Protein AF-A0A370UDR3-F1 (afdb_monomer)

Nearest PDB structures (foldseek):
  1ttz-assembly1_A  TM=8.432E-01  e=4.116E-06  Xanthomonas campestris
  8pr6-assembly1_A  TM=7.204E-01  e=7.686E-03  Corynebacterium glutamicum
  4i8b-assembly1_B  TM=6.558E-01  e=7.182E-03  Schistosoma japonicum
  2k8s-assembly1_A  TM=6.131E-01  e=1.522E-01  Nitrosomonas europaea
  2k8s-assembly1_B  TM=6.810E-01  e=3.436E-01  Nitrosomonas europaea

Mean predicted aligned error: 12.06 Å

Sequence (103 aa):
MPELLLFGTLGCHLCDEAETLLKQWFGNELTLKSIDIADSEDLVEKYGLRIPVISDGVNEQDWPFDKERCAGLLVKGNIDLSSWQDGKSSTTARRVLCISTKK

pLDDT: mean 76.85, std 17.05, range [41.5, 92.56]

Solvent-accessible surface area (backbone atoms only — not comparable to full-atom values): 6668 Å² total; per-residue (Å²): 120,51,60,39,37,36,40,31,51,90,91,42,70,65,39,55,51,52,50,50,52,50,44,73,75,37,52,90,67,41,44,80,42,81,40,60,29,84,85,36,70,72,44,34,74,72,35,64,91,48,58,38,30,40,29,59,88,85,54,76,48,56,65,85,77,49,73,69,65,54,49,57,52,60,55,61,77,75,55,72,98,70,87,85,89,84,84,90,77,87,82,84,87,79,83,78,84,81,81,83,82,84,131

Foldseek 3Di:
DQEKEWEAAPPDPVSVVVVVVCCVLDVPPYHYHYDHQVVDPVSCVVCVVFPGWMDSPPDIDGPPDDSVNVVVRVVVVDDDPDDDDDDDDDDDDDDPDPPPDDD

Radius of gyration: 20.94 Å; Cα contacts (8 Å, |Δi|>4): 107; chains: 1; bounding box: 36×75×21 Å

Organism: NCBI:txid2213058

Structure (mmCIF, N/CA/C/O backbone):
data_AF-A0A370UDR3-F1
#
_entry.id   AF-A0A370UDR3-F1
#
loop_
_atom_site.group_PDB
_atom_site.id
_atom_site.type_symbol
_atom_site.label_atom_id
_atom_site.label_alt_id
_atom_site.label_comp_id
_atom_site.label_asym_id
_atom_site.label_entity_id
_atom_site.label_seq_id
_atom_site.pdbx_PDB_ins_code
_atom_site.Cartn_x
_atom_site.Cartn_y
_atom_site.Cartn_z
_atom_site.occupancy
_atom_site.B_iso_or_equiv
_atom_site.auth_seq_id
_atom_site.auth_comp_id
_atom_site.auth_asym_id
_atom_site.auth_atom_id
_atom_site.pdbx_PDB_model_num
ATOM 1 N N . MET A 1 1 ? 13.003 -2.400 8.203 1.00 64.88 1 MET A N 1
ATOM 2 C CA . MET A 1 1 ? 12.449 -2.483 6.837 1.00 64.88 1 MET A CA 1
ATOM 3 C C . MET A 1 1 ? 11.171 -1.667 6.860 1.00 64.88 1 MET A C 1
ATOM 5 O O . MET A 1 1 ? 10.403 -1.899 7.788 1.00 64.88 1 MET A O 1
ATOM 9 N N . PRO A 1 2 ? 10.993 -0.674 5.977 1.00 81.44 2 PRO A N 1
ATOM 10 C CA . PRO A 1 2 ? 9.760 0.110 5.920 1.00 81.44 2 PRO A CA 1
ATOM 11 C C . PRO A 1 2 ? 8.565 -0.796 5.589 1.00 81.44 2 PRO A C 1
ATOM 13 O O . PRO A 1 2 ? 8.703 -1.754 4.823 1.00 81.44 2 PRO A O 1
ATOM 16 N N . GLU A 1 3 ? 7.416 -0.511 6.197 1.00 86.38 3 GLU A N 1
ATOM 17 C CA . GLU A 1 3 ? 6.177 -1.271 6.017 1.00 86.38 3 GLU A CA 1
ATOM 18 C C . GLU A 1 3 ? 5.205 -0.469 5.155 1.00 86.38 3 GLU A C 1
ATOM 20 O O . GLU A 1 3 ? 4.825 0.641 5.513 1.00 86.38 3 GLU A O 1
ATOM 25 N N . LEU A 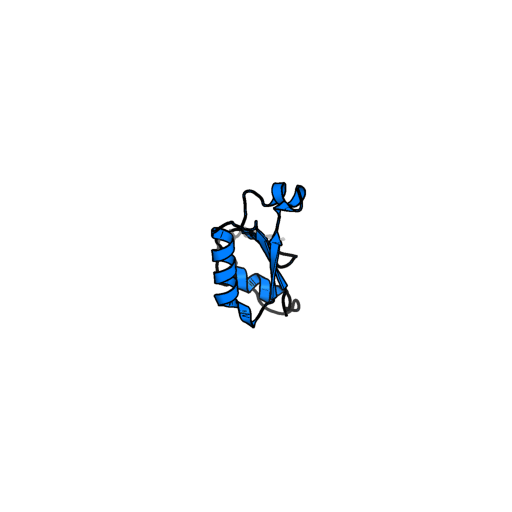1 4 ? 4.772 -1.047 4.034 1.00 89.44 4 LEU A N 1
ATOM 26 C CA . LEU A 1 4 ? 3.804 -0.427 3.137 1.00 89.44 4 LEU A CA 1
ATOM 27 C C . LEU A 1 4 ? 2.493 -1.213 3.170 1.00 89.44 4 LEU A C 1
ATOM 29 O O . LEU A 1 4 ? 2.466 -2.413 2.898 1.00 89.44 4 LEU A O 1
ATOM 33 N N . LEU A 1 5 ? 1.400 -0.530 3.490 1.00 91.50 5 LEU A N 1
ATOM 34 C CA . LEU A 1 5 ? 0.051 -1.083 3.529 1.00 91.50 5 LEU A CA 1
ATOM 35 C C . LEU A 1 5 ? -0.625 -0.884 2.170 1.00 91.50 5 LEU A C 1
ATOM 37 O O . LEU A 1 5 ? -0.663 0.235 1.668 1.00 91.50 5 LEU A O 1
ATOM 41 N N . LEU A 1 6 ? -1.188 -1.944 1.595 1.00 92.00 6 LEU A N 1
ATOM 42 C CA . LEU A 1 6 ? -2.026 -1.894 0.396 1.00 92.00 6 LEU A CA 1
ATOM 43 C C . LEU A 1 6 ? -3.471 -2.189 0.799 1.00 92.00 6 LEU A C 1
ATOM 45 O O . LEU A 1 6 ? -3.804 -3.327 1.118 1.00 92.00 6 LEU A O 1
ATOM 49 N N . PHE A 1 7 ? -4.322 -1.170 0.791 1.00 92.31 7 PHE A N 1
ATOM 50 C CA . PHE A 1 7 ? -5.755 -1.295 1.024 1.00 92.31 7 PHE A CA 1
ATOM 51 C C . PHE A 1 7 ? -6.458 -1.692 -0.270 1.00 92.31 7 PHE A C 1
ATOM 53 O O . PHE A 1 7 ? -6.396 -0.985 -1.282 1.00 92.31 7 PHE A O 1
ATOM 60 N N . GLY A 1 8 ? -7.147 -2.821 -0.218 1.00 91.12 8 GLY A N 1
ATOM 61 C CA . GLY A 1 8 ? -7.868 -3.383 -1.347 1.00 91.12 8 GLY A CA 1
ATOM 62 C C . GLY A 1 8 ? -8.916 -4.379 -0.884 1.00 91.12 8 GLY A C 1
ATOM 63 O O . GLY A 1 8 ? -9.153 -4.538 0.310 1.00 91.12 8 GLY A O 1
ATOM 64 N N . THR A 1 9 ? -9.536 -5.054 -1.841 1.00 88.62 9 THR A N 1
ATOM 65 C CA . THR A 1 9 ? -10.385 -6.218 -1.578 1.00 88.62 9 THR A CA 1
ATOM 66 C C . THR A 1 9 ? -9.805 -7.425 -2.298 1.00 88.62 9 THR A C 1
ATOM 68 O O . THR A 1 9 ? -9.373 -7.308 -3.452 1.00 88.62 9 THR A O 1
ATOM 71 N N . LEU A 1 10 ? -9.833 -8.591 -1.658 1.00 79.25 10 LEU A N 1
ATOM 72 C CA . LEU A 1 10 ? -9.462 -9.849 -2.304 1.00 79.25 10 LEU A CA 1
ATOM 73 C C . LEU A 1 10 ? -10.319 -10.086 -3.560 1.00 79.25 10 LEU A C 1
ATOM 75 O O . LEU A 1 10 ? -11.541 -9.944 -3.538 1.00 79.25 10 LEU A O 1
ATOM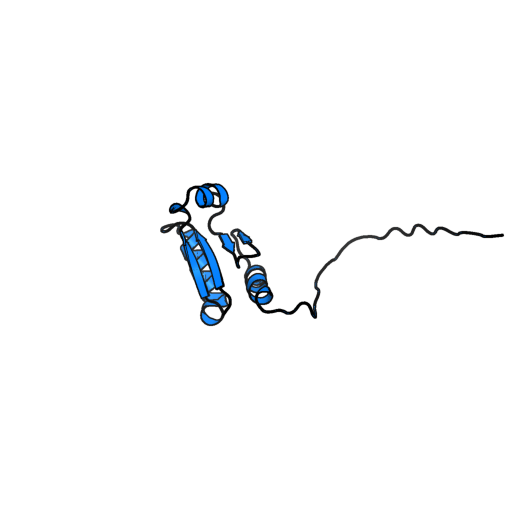 79 N N . GLY A 1 11 ? -9.671 -10.441 -4.673 1.00 71.25 11 GLY A N 1
ATOM 80 C CA . GLY A 1 11 ? -10.341 -10.708 -5.952 1.00 71.25 11 GLY A CA 1
ATOM 8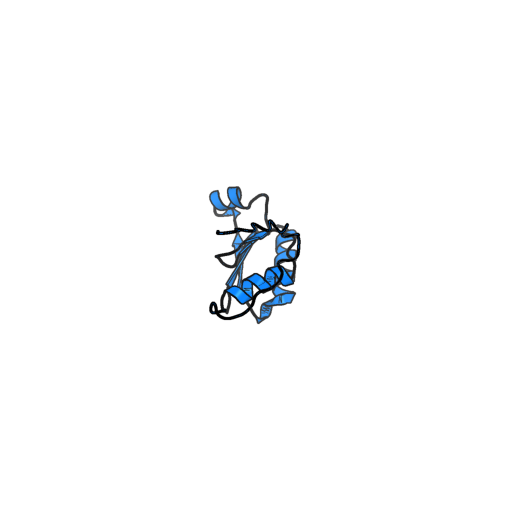1 C C . GLY A 1 11 ? -10.529 -9.491 -6.863 1.00 71.25 11 GLY A C 1
ATOM 82 O O . GLY A 1 11 ? -11.167 -9.608 -7.909 1.00 71.25 11 GLY A O 1
ATOM 83 N N . CYS A 1 12 ? -9.965 -8.330 -6.517 1.00 78.50 12 CYS A N 1
ATOM 84 C CA . CYS A 1 12 ? -9.903 -7.197 -7.434 1.00 78.50 12 CYS A CA 1
ATOM 85 C C . CYS A 1 12 ? -8.648 -7.293 -8.315 1.00 78.50 12 CYS A C 1
ATOM 87 O O . CYS A 1 12 ? -7.530 -7.160 -7.826 1.00 78.50 12 CYS A O 1
ATOM 89 N N . HIS A 1 13 ? -8.836 -7.461 -9.627 1.00 81.81 13 HIS A N 1
ATOM 90 C CA . HIS A 1 13 ? -7.742 -7.570 -10.606 1.00 81.81 13 HIS A CA 1
ATOM 91 C C . HIS A 1 13 ? -6.742 -6.398 -10.528 1.00 81.81 13 HIS A C 1
ATOM 93 O O . HIS A 1 13 ? -5.535 -6.599 -10.627 1.00 81.81 13 HIS A O 1
ATOM 99 N N . LEU A 1 14 ? -7.243 -5.182 -10.278 1.00 84.19 14 LEU A N 1
ATOM 100 C CA . LEU A 1 14 ? -6.420 -3.979 -10.106 1.00 84.19 14 LEU A CA 1
ATOM 101 C C . LEU A 1 14 ? -5.512 -4.051 -8.868 1.00 84.19 14 LEU A C 1
ATOM 103 O O . LEU A 1 14 ? -4.424 -3.479 -8.872 1.00 84.19 14 LEU A O 1
ATOM 107 N N . CYS A 1 15 ? -5.944 -4.736 -7.805 1.00 84.50 15 CYS A N 1
ATOM 108 C CA . CYS A 1 15 ? -5.139 -4.894 -6.593 1.00 84.50 15 CYS A CA 1
ATOM 109 C C . CYS A 1 15 ? -3.957 -5.846 -6.831 1.00 84.50 15 CYS A C 1
ATOM 111 O O . CYS A 1 15 ? -2.855 -5.550 -6.373 1.00 84.50 15 CYS A O 1
ATOM 113 N N . ASP A 1 16 ? -4.154 -6.924 -7.597 1.00 85.38 16 ASP A N 1
ATOM 114 C CA . ASP A 1 16 ? -3.078 -7.830 -8.030 1.00 85.38 16 ASP A CA 1
ATOM 115 C C . ASP A 1 16 ? -2.039 -7.114 -8.908 1.00 85.38 16 ASP A C 1
ATOM 117 O O . ASP A 1 16 ? -0.829 -7.288 -8.728 1.00 85.38 16 ASP A O 1
ATOM 121 N N . GLU A 1 17 ? -2.495 -6.265 -9.836 1.00 88.31 17 GLU A N 1
ATOM 122 C CA . GLU A 1 17 ? -1.601 -5.442 -10.659 1.00 88.31 17 GLU A CA 1
ATOM 123 C C . GLU A 1 17 ? -0.787 -4.469 -9.800 1.00 88.31 17 GLU A C 1
ATOM 125 O O . GLU A 1 17 ? 0.438 -4.392 -9.936 1.00 88.31 17 GLU A O 1
ATOM 130 N N . ALA A 1 18 ? -1.442 -3.767 -8.871 1.00 88.81 18 ALA A N 1
ATOM 131 C CA . ALA A 1 18 ? -0.778 -2.855 -7.948 1.00 88.81 18 ALA A CA 1
ATOM 132 C C . ALA A 1 18 ? 0.261 -3.567 -7.069 1.00 88.81 18 ALA A C 1
ATOM 134 O O . ALA A 1 18 ? 1.395 -3.100 -6.946 1.00 88.81 18 ALA A O 1
ATOM 135 N N . GLU A 1 19 ? -0.095 -4.715 -6.493 1.00 88.19 19 GLU A N 1
ATOM 136 C CA . GLU A 1 19 ? 0.813 -5.531 -5.690 1.00 88.19 19 GLU A CA 1
ATOM 137 C C . GLU A 1 19 ? 2.027 -5.990 -6.508 1.00 88.19 19 GLU A C 1
ATOM 139 O O . GLU A 1 19 ? 3.168 -5.881 -6.049 1.00 88.19 19 GLU A O 1
ATOM 144 N N . THR A 1 20 ? 1.799 -6.464 -7.733 1.00 89.56 20 THR A N 1
ATOM 145 C CA . THR A 1 20 ? 2.867 -6.922 -8.627 1.00 89.56 20 THR A CA 1
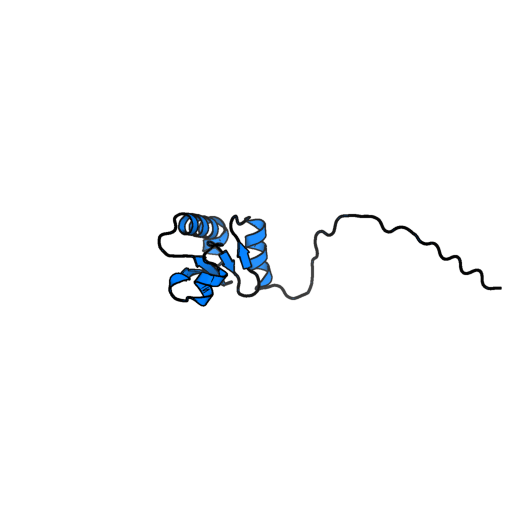ATOM 146 C C . THR A 1 20 ? 3.838 -5.792 -8.960 1.00 89.56 20 THR A C 1
ATOM 148 O O . THR A 1 20 ? 5.053 -5.988 -8.895 1.00 89.56 20 THR A O 1
ATOM 151 N N . LEU A 1 21 ? 3.329 -4.592 -9.259 1.00 89.62 21 LEU A N 1
ATOM 152 C CA . LEU A 1 21 ? 4.158 -3.413 -9.521 1.00 89.62 21 LEU A CA 1
ATOM 153 C C . LEU A 1 21 ? 5.009 -3.030 -8.306 1.00 89.62 21 LEU A C 1
ATOM 155 O O . LEU A 1 21 ? 6.214 -2.814 -8.447 1.00 89.62 21 LEU A O 1
ATOM 159 N N . LEU A 1 22 ? 4.416 -3.002 -7.110 1.00 88.56 22 LEU A N 1
ATOM 160 C CA . LEU A 1 22 ? 5.126 -2.671 -5.871 1.00 88.56 22 LEU A CA 1
ATOM 161 C C . LEU A 1 22 ? 6.210 -3.702 -5.547 1.00 88.56 22 LEU A C 1
ATOM 163 O O . LEU A 1 22 ? 7.333 -3.324 -5.216 1.00 88.56 22 LEU A O 1
ATOM 167 N N . LYS A 1 23 ? 5.913 -4.998 -5.702 1.00 89.12 23 LYS A N 1
ATOM 168 C CA . LYS A 1 23 ? 6.901 -6.076 -5.544 1.00 89.12 23 LYS A CA 1
ATOM 169 C C . LYS A 1 23 ? 8.022 -5.968 -6.576 1.00 89.12 23 LYS A C 1
ATOM 171 O O . LYS A 1 23 ? 9.183 -6.152 -6.225 1.00 89.12 23 LYS A O 1
ATOM 176 N N . GLN A 1 24 ? 7.702 -5.629 -7.824 1.00 89.88 24 GLN A N 1
ATOM 177 C CA . GLN A 1 24 ? 8.702 -5.449 -8.877 1.00 89.88 24 GLN A CA 1
ATOM 178 C C . GLN A 1 24 ? 9.624 -4.255 -8.602 1.00 89.88 24 GLN A C 1
ATOM 180 O O . GLN A 1 24 ? 10.810 -4.306 -8.922 1.00 89.88 24 GLN A O 1
ATOM 185 N N . TRP A 1 25 ? 9.093 -3.170 -8.041 1.00 88.81 25 TRP A N 1
ATOM 186 C CA . TRP A 1 25 ? 9.879 -1.972 -7.761 1.00 88.81 25 TRP A CA 1
ATOM 187 C C . TRP A 1 25 ? 10.666 -2.052 -6.457 1.00 88.81 25 TRP A C 1
ATOM 189 O O . TRP A 1 25 ? 11.793 -1.570 -6.439 1.00 88.81 25 TRP A O 1
ATOM 199 N N . PHE A 1 26 ? 10.088 -2.633 -5.402 1.00 86.88 26 PHE A N 1
ATOM 200 C CA . PHE A 1 26 ? 10.595 -2.513 -4.032 1.00 86.88 26 PHE A CA 1
ATOM 201 C C . PHE A 1 26 ? 10.541 -3.816 -3.221 1.00 86.88 26 PHE A C 1
ATOM 203 O O . PHE A 1 26 ? 10.797 -3.789 -2.021 1.00 86.88 26 PHE A O 1
ATOM 210 N N . GLY A 1 27 ? 10.215 -4.967 -3.818 1.00 84.50 27 GLY A N 1
ATOM 211 C CA . GLY A 1 27 ? 9.975 -6.222 -3.085 1.00 84.50 27 GLY A CA 1
ATOM 212 C C . GLY A 1 27 ? 11.140 -6.717 -2.217 1.00 84.50 27 GLY A C 1
ATOM 213 O O . GLY A 1 27 ? 10.927 -7.525 -1.319 1.00 84.50 27 GLY A O 1
ATOM 214 N N . ASN A 1 28 ? 12.352 -6.208 -2.448 1.00 85.12 28 ASN A N 1
ATOM 215 C CA . ASN A 1 28 ? 13.543 -6.532 -1.662 1.00 85.12 28 ASN A CA 1
ATOM 216 C C . ASN A 1 28 ? 13.880 -5.455 -0.611 1.00 85.12 28 ASN A C 1
ATOM 218 O O . ASN A 1 28 ? 14.737 -5.677 0.241 1.00 85.12 28 ASN A O 1
ATOM 222 N N . GLU A 1 29 ? 13.246 -4.284 -0.695 1.00 82.25 29 GLU A N 1
ATOM 223 C CA . GLU A 1 29 ? 13.571 -3.077 0.074 1.00 82.25 29 GLU A CA 1
ATOM 224 C C . GLU A 1 29 ? 12.481 -2.717 1.098 1.00 82.25 29 GLU A C 1
ATOM 226 O O . GLU A 1 29 ? 12.754 -1.983 2.049 1.00 82.25 29 GLU A O 1
ATOM 231 N N . LEU A 1 30 ? 11.265 -3.256 0.944 1.00 86.69 30 LEU A N 1
ATOM 232 C CA . LEU A 1 30 ? 10.129 -3.014 1.836 1.00 86.69 30 LEU A CA 1
ATOM 233 C C . LEU A 1 30 ? 9.341 -4.284 2.157 1.00 86.69 30 LEU A C 1
ATOM 235 O O . LEU A 1 30 ? 9.395 -5.278 1.432 1.00 86.69 30 LEU A O 1
ATOM 239 N N . THR A 1 31 ? 8.543 -4.207 3.219 1.00 88.31 31 THR A N 1
ATOM 240 C CA . THR A 1 31 ? 7.538 -5.218 3.559 1.00 88.31 31 THR A CA 1
ATOM 241 C C . THR A 1 31 ? 6.168 -4.735 3.097 1.00 88.31 31 THR A C 1
ATOM 243 O O . THR A 1 31 ? 5.635 -3.773 3.646 1.00 88.31 31 THR A O 1
ATOM 246 N N . LEU A 1 32 ? 5.589 -5.396 2.092 1.00 88.62 32 LEU A N 1
ATOM 247 C CA . LEU A 1 32 ? 4.250 -5.080 1.596 1.00 88.62 32 LEU A CA 1
ATOM 248 C C . LEU A 1 32 ? 3.203 -5.887 2.369 1.00 88.62 32 LEU A C 1
ATOM 250 O O . LEU A 1 32 ? 3.304 -7.112 2.449 1.00 88.62 32 LEU A O 1
ATOM 254 N N . LYS A 1 33 ? 2.183 -5.214 2.903 1.00 90.25 33 LYS A N 1
ATOM 255 C CA . LYS A 1 33 ? 1.078 -5.834 3.636 1.00 90.25 33 LYS A CA 1
ATOM 256 C C . LYS A 1 33 ? -0.257 -5.454 3.007 1.00 90.25 33 LYS A C 1
ATOM 258 O O . LYS A 1 33 ? -0.684 -4.306 3.080 1.00 90.25 33 LYS A O 1
ATOM 263 N N . SER A 1 34 ? -0.932 -6.432 2.420 1.00 90.00 34 SER A N 1
ATOM 264 C CA . SER A 1 34 ? -2.290 -6.288 1.900 1.00 90.00 34 SER A CA 1
ATOM 265 C C . SER A 1 34 ? -3.305 -6.282 3.048 1.00 90.00 34 SER A C 1
ATOM 267 O O . SER A 1 34 ? -3.334 -7.216 3.852 1.00 90.00 34 SER A O 1
ATOM 269 N N . ILE A 1 35 ? -4.137 -5.246 3.121 1.00 90.38 35 ILE A N 1
ATOM 270 C CA . ILE A 1 35 ? -5.245 -5.118 4.068 1.00 90.38 35 ILE A CA 1
ATOM 271 C C . ILE A 1 35 ? -6.551 -5.194 3.285 1.00 90.38 35 ILE A C 1
ATOM 273 O O . ILE A 1 35 ? -6.800 -4.366 2.404 1.00 90.38 35 ILE A O 1
ATOM 277 N N . ASP A 1 36 ? -7.372 -6.183 3.629 1.00 91.44 36 ASP A N 1
ATOM 278 C CA . ASP A 1 36 ? -8.708 -6.326 3.070 1.00 91.44 36 ASP A CA 1
ATOM 279 C C . ASP A 1 36 ? -9.660 -5.348 3.764 1.00 91.44 36 ASP A C 1
ATOM 281 O O . ASP A 1 36 ? -9.878 -5.423 4.973 1.00 91.44 36 ASP A O 1
ATOM 285 N N . ILE A 1 37 ? -10.189 -4.389 3.007 1.00 91.25 37 ILE A N 1
ATOM 286 C CA . ILE A 1 37 ? -11.105 -3.388 3.561 1.00 91.25 37 ILE A CA 1
ATOM 287 C C . ILE A 1 37 ? -12.509 -3.947 3.788 1.00 91.25 37 ILE A C 1
ATOM 289 O O . ILE A 1 37 ? -13.267 -3.324 4.519 1.00 91.25 37 ILE A O 1
ATOM 293 N N . ALA A 1 38 ? -12.869 -5.093 3.193 1.00 89.06 38 ALA A N 1
ATOM 294 C CA . ALA A 1 38 ? -14.214 -5.654 3.317 1.00 89.06 38 ALA A CA 1
ATOM 295 C C . ALA A 1 38 ? -14.504 -6.203 4.725 1.00 89.06 38 ALA A C 1
ATOM 297 O O . ALA A 1 38 ? -15.664 -6.424 5.061 1.00 89.06 38 ALA A O 1
ATOM 298 N N . ASP A 1 39 ? -13.472 -6.368 5.557 1.00 88.12 39 ASP A N 1
ATOM 299 C CA . ASP A 1 39 ? -13.596 -6.745 6.968 1.00 88.12 39 ASP A CA 1
ATOM 300 C C . ASP A 1 39 ? -14.122 -5.601 7.861 1.00 88.12 39 ASP A C 1
ATOM 302 O O . ASP A 1 39 ? -14.554 -5.837 8.986 1.00 88.12 39 ASP A O 1
ATOM 306 N N . SER A 1 40 ? -14.102 -4.343 7.399 1.00 90.81 40 SER A N 1
ATOM 307 C CA . SER A 1 40 ? -14.531 -3.188 8.203 1.00 90.81 40 SER A CA 1
ATOM 308 C C . SER A 1 40 ? -15.328 -2.172 7.393 1.00 90.81 40 SER A C 1
ATOM 310 O O . SER A 1 40 ? -14.803 -1.561 6.464 1.00 90.81 40 SER A O 1
ATOM 312 N N . GLU A 1 41 ? -16.570 -1.912 7.806 1.00 90.88 41 GLU A N 1
ATOM 313 C CA . GLU A 1 41 ? -17.469 -0.956 7.142 1.00 90.88 41 GLU A CA 1
ATOM 314 C C . GLU A 1 41 ? -16.849 0.448 7.025 1.00 90.88 41 GLU A C 1
ATOM 316 O O . GLU A 1 41 ? -16.870 1.022 5.938 1.00 90.88 41 GLU A O 1
ATOM 321 N N . ASP A 1 42 ? -16.162 0.947 8.060 1.00 92.56 42 ASP A N 1
ATOM 322 C CA . ASP A 1 42 ? -15.436 2.227 8.010 1.00 92.56 42 ASP A CA 1
ATOM 323 C C . ASP A 1 42 ? -14.379 2.288 6.889 1.00 92.56 42 ASP A C 1
ATOM 325 O O . ASP A 1 42 ? -14.184 3.323 6.244 1.00 92.56 42 ASP A O 1
ATOM 329 N N . LEU A 1 43 ? -13.668 1.179 6.641 1.00 90.56 43 LEU A N 1
ATOM 330 C CA . LEU A 1 43 ? -12.660 1.102 5.580 1.00 90.56 43 LEU A CA 1
ATOM 331 C C . LEU A 1 43 ? -13.318 1.011 4.202 1.00 90.56 43 LEU A C 1
ATOM 333 O O . LEU A 1 43 ? -12.812 1.615 3.253 1.00 90.56 43 LEU A O 1
ATOM 337 N N . VAL A 1 44 ? -14.447 0.307 4.091 1.00 91.25 44 VAL A N 1
ATOM 338 C CA . VAL A 1 44 ? -15.256 0.261 2.864 1.00 91.25 44 VAL A CA 1
ATOM 339 C C . VAL A 1 44 ? -15.810 1.641 2.524 1.00 91.25 44 VAL A C 1
ATOM 341 O O . VAL A 1 44 ? -15.699 2.067 1.378 1.00 91.25 44 VAL A O 1
ATOM 344 N N . GLU A 1 45 ? -16.347 2.382 3.490 1.00 91.75 45 GLU A N 1
ATOM 345 C CA . GLU A 1 45 ? -16.858 3.734 3.248 1.00 91.75 45 GLU A CA 1
ATOM 346 C C . GLU A 1 45 ? -15.739 4.701 2.842 1.00 91.75 45 GLU A C 1
ATOM 348 O O . GLU A 1 45 ? -15.914 5.526 1.941 1.00 91.75 45 GLU A O 1
ATOM 353 N N . LYS A 1 46 ? -14.558 4.576 3.461 1.00 89.38 46 LYS A N 1
ATOM 354 C CA . LYS A 1 46 ? -13.421 5.461 3.182 1.00 89.38 46 LYS A CA 1
ATOM 355 C C . LYS A 1 46 ? -12.713 5.144 1.861 1.00 89.38 46 LYS A C 1
ATOM 357 O O . LYS A 1 46 ? -12.316 6.064 1.140 1.00 89.38 46 LYS A O 1
ATOM 362 N N . TYR A 1 47 ? -12.515 3.863 1.552 1.00 91.25 47 TYR A N 1
ATOM 363 C CA . TYR A 1 47 ? -11.664 3.418 0.444 1.00 91.25 47 TYR A CA 1
ATOM 364 C C . TYR A 1 47 ? -12.400 2.642 -0.646 1.00 91.25 47 TYR A C 1
ATOM 366 O O . TYR A 1 47 ? -11.836 2.478 -1.721 1.00 91.25 47 TYR A O 1
ATOM 374 N N . GLY A 1 48 ? -13.647 2.216 -0.451 1.00 88.12 48 GLY A N 1
ATOM 375 C CA . GLY A 1 48 ? -14.368 1.333 -1.379 1.00 88.12 48 GLY A CA 1
ATOM 376 C C . GLY A 1 48 ? -14.494 1.857 -2.813 1.00 88.12 48 GLY A C 1
ATOM 377 O O . GLY A 1 48 ? -14.551 1.066 -3.747 1.00 88.12 48 GLY A O 1
ATOM 378 N N . LEU A 1 49 ? -14.464 3.180 -3.012 1.00 86.56 49 LEU A N 1
ATOM 379 C CA . LEU A 1 49 ? -14.457 3.817 -4.340 1.00 86.56 49 LEU A CA 1
ATOM 380 C C . LEU A 1 49 ? -13.056 4.202 -4.849 1.00 86.56 49 LEU A C 1
ATOM 382 O O . LEU A 1 49 ? -12.923 4.673 -5.976 1.00 86.56 49 LEU A O 1
ATOM 386 N N . ARG A 1 50 ? -12.025 4.060 -4.012 1.00 87.06 50 ARG A N 1
ATOM 387 C CA . ARG A 1 50 ? -10.640 4.483 -4.274 1.00 87.06 50 ARG A CA 1
ATOM 388 C C . ARG A 1 50 ? -9.651 3.316 -4.331 1.00 87.06 50 ARG A C 1
ATOM 390 O O . ARG A 1 50 ? -8.500 3.553 -4.679 1.00 87.06 50 ARG A O 1
ATOM 397 N N . ILE A 1 51 ? -10.061 2.091 -3.984 1.00 86.00 51 ILE A N 1
ATOM 398 C CA . ILE A 1 51 ? -9.192 0.910 -4.072 1.00 86.00 51 ILE A CA 1
ATOM 399 C C . ILE A 1 51 ? -8.659 0.731 -5.506 1.00 86.00 51 ILE A C 1
ATOM 401 O O . ILE A 1 51 ? -9.439 0.835 -6.455 1.00 86.00 51 ILE A O 1
ATOM 405 N N . PRO A 1 52 ? -7.363 0.425 -5.694 1.00 89.50 52 PRO A N 1
ATOM 406 C CA . PRO A 1 52 ? -6.338 0.194 -4.670 1.00 89.50 52 PRO A CA 1
ATOM 407 C C . PRO A 1 52 ? -5.729 1.490 -4.094 1.00 89.50 52 PRO A C 1
ATOM 409 O O . PRO A 1 52 ? -5.463 2.442 -4.827 1.00 89.50 52 PRO A O 1
ATOM 412 N N . VAL A 1 53 ? -5.447 1.507 -2.783 1.00 90.94 53 VAL A N 1
ATOM 413 C CA . VAL A 1 53 ? -4.800 2.635 -2.070 1.00 90.94 53 VAL A CA 1
ATOM 414 C C . VAL A 1 53 ? -3.588 2.127 -1.293 1.00 90.94 53 VAL A C 1
ATOM 416 O O . VAL A 1 53 ? -3.694 1.134 -0.582 1.00 90.94 53 VAL A O 1
ATOM 419 N N . ILE A 1 54 ? -2.447 2.812 -1.379 1.00 91.06 54 ILE A N 1
ATOM 420 C CA . ILE A 1 54 ? -1.253 2.489 -0.580 1.00 91.06 54 ILE A CA 1
ATOM 421 C C . ILE A 1 54 ? -1.047 3.488 0.553 1.00 91.06 54 ILE A C 1
ATOM 423 O O . ILE A 1 54 ? -1.341 4.673 0.403 1.00 91.06 54 ILE A O 1
ATOM 427 N N . SER A 1 55 ? -0.497 3.035 1.677 1.00 89.94 55 SER A N 1
ATOM 428 C CA . SER A 1 55 ? -0.141 3.901 2.797 1.00 89.94 55 SER A CA 1
ATOM 429 C C . SER A 1 55 ? 1.080 3.413 3.565 1.00 89.94 55 SER A C 1
ATOM 431 O O . SER A 1 55 ? 1.241 2.225 3.808 1.00 89.94 55 SER A O 1
ATOM 433 N N . ASP A 1 56 ? 1.897 4.361 4.013 1.00 87.81 56 ASP A N 1
ATOM 434 C CA . ASP A 1 56 ? 2.998 4.152 4.970 1.00 87.81 56 ASP A CA 1
ATOM 435 C C . ASP A 1 56 ? 2.547 4.465 6.421 1.00 87.81 56 ASP A C 1
ATOM 437 O O . ASP A 1 56 ? 3.341 4.659 7.330 1.00 87.81 56 ASP A O 1
ATOM 441 N N . GLY A 1 57 ? 1.236 4.615 6.652 1.00 84.69 57 GLY A N 1
ATOM 442 C CA . GLY A 1 57 ? 0.652 5.006 7.942 1.00 84.69 57 GLY A CA 1
ATOM 443 C C . GLY A 1 57 ? 0.579 6.520 8.177 1.00 84.69 57 GLY A C 1
ATOM 444 O O . GLY A 1 57 ? -0.273 6.975 8.935 1.00 84.69 57 GLY A O 1
ATOM 445 N N . VAL A 1 58 ? 1.407 7.315 7.491 1.00 84.19 58 VAL A N 1
ATOM 446 C CA . VAL A 1 58 ? 1.354 8.793 7.547 1.00 84.19 58 VAL A CA 1
ATOM 447 C C . VAL A 1 58 ? 0.767 9.396 6.277 1.00 84.19 58 VAL A C 1
ATOM 449 O O . VAL A 1 58 ? -0.024 10.334 6.327 1.00 84.19 58 VAL A O 1
ATOM 452 N N . ASN A 1 59 ? 1.183 8.878 5.126 1.00 86.56 59 ASN A N 1
ATOM 453 C CA . ASN A 1 59 ? 0.752 9.361 3.823 1.00 86.56 59 ASN A CA 1
ATOM 454 C C . ASN A 1 59 ? -0.012 8.247 3.113 1.00 86.56 59 ASN A C 1
ATOM 456 O O . ASN A 1 59 ? 0.308 7.068 3.277 1.00 86.56 59 ASN A O 1
ATOM 460 N N . GLU A 1 60 ? -1.006 8.635 2.324 1.00 90.06 60 GLU A N 1
ATOM 461 C CA . GLU A 1 60 ? -1.774 7.751 1.454 1.00 90.06 60 GLU A CA 1
ATOM 462 C C . GLU A 1 60 ? -1.582 8.174 -0.007 1.00 90.06 60 GLU A C 1
ATOM 464 O O . GLU A 1 60 ? -1.413 9.359 -0.310 1.00 90.06 60 GLU A O 1
ATOM 469 N N . GLN A 1 61 ? -1.576 7.198 -0.909 1.00 89.94 61 GLN A N 1
ATOM 470 C CA . GLN A 1 61 ? -1.685 7.423 -2.344 1.00 89.94 61 GLN A CA 1
ATOM 471 C C . GLN A 1 61 ? -2.804 6.583 -2.923 1.00 89.94 61 GLN A C 1
ATOM 473 O O . GLN A 1 61 ? -2.997 5.444 -2.502 1.00 89.94 61 GLN A O 1
ATOM 478 N N . ASP A 1 62 ? -3.501 7.156 -3.901 1.00 89.75 62 ASP A N 1
ATOM 479 C CA . ASP A 1 62 ? -4.525 6.498 -4.710 1.00 89.75 62 ASP A CA 1
ATOM 480 C C . ASP A 1 62 ? -3.983 6.065 -6.073 1.00 89.75 62 ASP A C 1
ATOM 482 O O . ASP A 1 62 ? -2.988 6.594 -6.578 1.00 89.75 62 ASP A O 1
ATOM 486 N N . TRP A 1 63 ? -4.613 5.031 -6.626 1.00 84.75 63 TRP A N 1
ATOM 487 C CA . TRP A 1 63 ? -4.297 4.543 -7.957 1.00 84.75 63 TRP A CA 1
ATOM 488 C C . TRP A 1 63 ? -4.697 5.576 -9.019 1.00 84.75 63 TRP A C 1
ATOM 490 O O . TRP A 1 63 ? -5.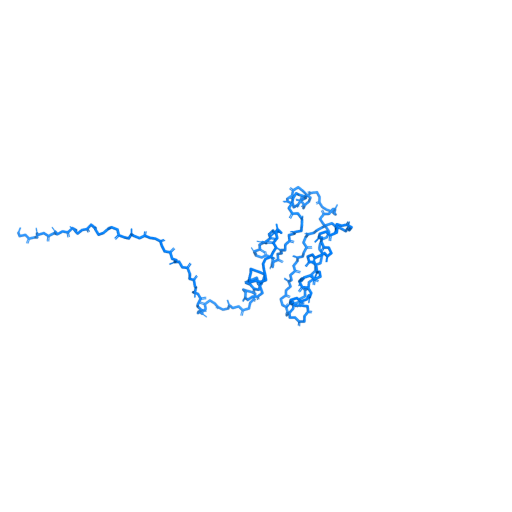793 6.137 -8.931 1.00 84.75 63 TRP A O 1
ATOM 500 N N . PRO A 1 64 ? -3.896 5.778 -10.083 1.00 88.81 64 PRO A N 1
ATOM 501 C CA . PRO A 1 64 ? -2.654 5.084 -10.441 1.00 88.81 64 PRO A CA 1
ATOM 502 C C . PRO A 1 64 ? -1.409 5.613 -9.715 1.00 88.81 64 PRO A C 1
ATOM 504 O O . PRO A 1 64 ? -1.150 6.817 -9.685 1.00 88.81 64 PRO A O 1
ATOM 507 N N . PHE A 1 65 ? -0.589 4.699 -9.186 1.00 83.31 65 PHE A N 1
ATOM 508 C CA . PHE A 1 65 ? 0.644 5.072 -8.492 1.00 83.31 65 PHE A CA 1
ATOM 509 C C . PHE A 1 65 ? 1.824 5.235 -9.455 1.00 83.31 65 PHE A C 1
ATOM 511 O O . PHE A 1 65 ? 2.068 4.384 -10.308 1.00 83.31 65 PHE A O 1
ATOM 518 N N . ASP A 1 66 ? 2.609 6.292 -9.252 1.00 85.75 66 ASP A N 1
ATOM 519 C CA . ASP A 1 66 ? 3.898 6.479 -9.918 1.00 85.75 66 ASP A CA 1
ATOM 520 C C . ASP A 1 66 ? 5.039 5.930 -9.048 1.00 85.75 66 ASP A C 1
ATOM 522 O O . ASP A 1 66 ? 5.002 6.055 -7.816 1.00 85.75 66 ASP A O 1
ATOM 526 N N . LYS A 1 67 ? 6.071 5.348 -9.672 1.00 84.81 67 LYS A N 1
ATOM 527 C CA . LYS A 1 67 ? 7.227 4.790 -8.957 1.00 84.81 67 LYS A CA 1
ATOM 528 C C . LYS A 1 67 ? 7.905 5.838 -8.071 1.00 84.81 67 LYS A C 1
ATOM 530 O O . LYS A 1 67 ? 8.275 5.517 -6.943 1.00 84.81 67 LYS A O 1
ATOM 535 N N . GLU A 1 68 ? 8.040 7.080 -8.538 1.00 84.56 68 GLU A N 1
ATOM 536 C CA . GLU A 1 68 ? 8.671 8.164 -7.777 1.00 84.56 68 GLU A CA 1
ATOM 537 C C . GLU A 1 68 ? 7.822 8.561 -6.563 1.00 84.56 68 GLU A C 1
ATOM 539 O O . GLU A 1 68 ? 8.343 8.736 -5.458 1.00 84.56 68 GLU A O 1
ATOM 544 N N . ARG A 1 69 ? 6.492 8.623 -6.730 1.00 83.94 69 ARG A N 1
ATOM 545 C CA . ARG A 1 69 ? 5.562 8.886 -5.618 1.00 83.94 69 ARG A CA 1
ATOM 546 C C . ARG A 1 69 ? 5.581 7.769 -4.578 1.00 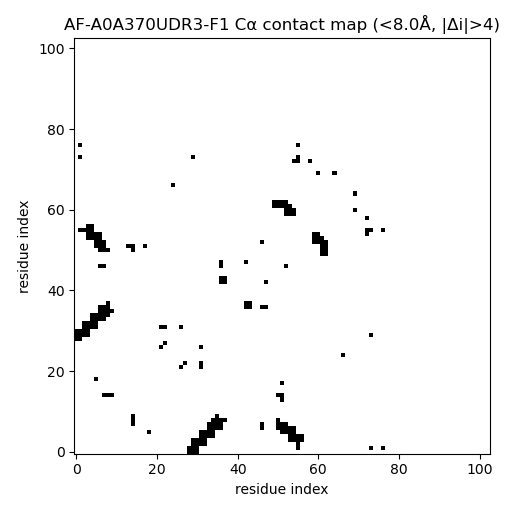83.94 69 ARG A C 1
ATOM 548 O O . ARG A 1 69 ? 5.552 8.070 -3.387 1.00 83.94 69 ARG A O 1
ATOM 555 N N . CYS A 1 70 ? 5.666 6.512 -5.012 1.00 84.56 70 CYS A N 1
ATOM 556 C CA . CYS A 1 70 ? 5.798 5.366 -4.111 1.00 84.56 70 CYS A CA 1
ATOM 557 C C . CYS A 1 70 ? 7.135 5.392 -3.363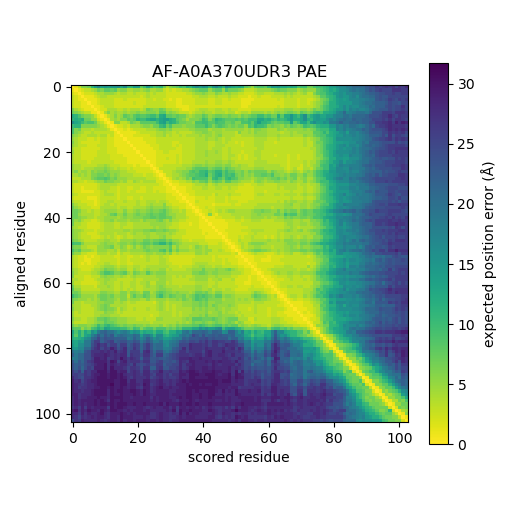 1.00 84.56 70 CYS A C 1
ATOM 559 O O . CYS A 1 70 ? 7.160 5.220 -2.148 1.00 84.56 70 CYS A O 1
ATOM 561 N N . ALA A 1 71 ? 8.240 5.672 -4.060 1.00 84.00 71 ALA A N 1
ATOM 562 C CA . ALA A 1 71 ? 9.562 5.776 -3.444 1.00 84.00 71 ALA A CA 1
ATOM 563 C C . ALA A 1 71 ? 9.609 6.881 -2.375 1.00 84.00 71 ALA A C 1
ATOM 565 O O . ALA A 1 71 ? 10.219 6.702 -1.322 1.00 84.00 71 ALA A O 1
ATOM 566 N N . GLY A 1 72 ? 8.903 7.995 -2.596 1.00 82.12 72 GLY A N 1
ATOM 567 C CA . GLY A 1 72 ? 8.776 9.076 -1.617 1.00 82.12 72 GLY A CA 1
ATOM 568 C C . GLY A 1 72 ? 8.126 8.662 -0.290 1.00 82.12 72 GLY A C 1
ATOM 569 O O . GLY A 1 72 ? 8.379 9.312 0.724 1.00 82.12 72 GLY A O 1
ATOM 570 N N . LEU A 1 73 ? 7.325 7.589 -0.270 1.00 81.50 73 LEU A N 1
ATOM 571 C CA . LEU A 1 73 ? 6.778 7.016 0.965 1.00 81.50 73 LEU A CA 1
ATOM 572 C C . LEU A 1 73 ? 7.875 6.291 1.761 1.00 81.50 73 LEU A C 1
ATOM 574 O O . LEU A 1 73 ? 8.018 6.523 2.955 1.00 81.50 73 LEU A O 1
ATOM 578 N N . LEU A 1 74 ? 8.728 5.522 1.079 1.00 76.69 74 LEU A N 1
ATOM 579 C CA . LEU A 1 74 ? 9.798 4.722 1.694 1.00 76.69 74 LEU A CA 1
ATOM 580 C C . LEU A 1 74 ? 10.916 5.575 2.294 1.00 76.69 74 LEU A C 1
ATOM 582 O O . LEU A 1 74 ? 11.452 5.262 3.354 1.00 76.69 74 LEU A O 1
ATOM 586 N N . VAL A 1 75 ? 11.263 6.673 1.620 1.00 66.88 75 VAL A N 1
ATOM 587 C CA . VAL A 1 75 ? 12.338 7.579 2.051 1.00 66.88 75 VAL A CA 1
ATOM 588 C C . VAL A 1 75 ? 11.963 8.320 3.342 1.00 66.88 75 VAL A C 1
ATOM 590 O O . VAL A 1 75 ? 12.832 8.624 4.159 1.00 66.88 75 VAL A O 1
ATOM 593 N N . LYS A 1 76 ? 10.670 8.576 3.576 1.00 58.25 76 LYS A N 1
ATOM 594 C CA . LYS A 1 76 ? 10.204 9.324 4.754 1.00 58.25 76 LYS A CA 1
ATOM 595 C C . LYS A 1 76 ? 10.170 8.510 6.044 1.00 58.25 76 LYS A C 1
ATOM 597 O O . LYS A 1 76 ? 10.242 9.113 7.111 1.00 58.25 76 LYS A O 1
ATOM 602 N N . GLY A 1 77 ? 10.138 7.180 5.962 1.00 52.78 77 GLY A N 1
ATOM 603 C CA . GLY A 1 77 ? 10.234 6.308 7.135 1.00 52.78 77 GLY A CA 1
ATOM 604 C C . GLY A 1 77 ? 11.613 6.320 7.812 1.00 52.78 77 GLY A C 1
ATOM 605 O O . GLY A 1 77 ? 11.732 5.858 8.943 1.00 52.78 77 GLY A O 1
ATOM 606 N N . ASN A 1 78 ? 12.658 6.849 7.152 1.00 51.16 78 ASN A N 1
ATOM 607 C CA . ASN A 1 78 ? 14.038 6.770 7.648 1.00 51.16 78 ASN A CA 1
ATOM 608 C C . ASN A 1 78 ? 14.875 8.059 7.483 1.00 51.16 78 ASN A C 1
ATOM 610 O O . ASN A 1 78 ? 16.104 7.980 7.496 1.00 51.16 78 ASN A O 1
ATOM 614 N N . ILE A 1 79 ? 14.271 9.245 7.337 1.00 49.78 79 ILE A N 1
ATOM 615 C CA . ILE A 1 79 ? 15.041 10.500 7.225 1.00 49.78 79 ILE A CA 1
ATOM 616 C C . ILE A 1 79 ? 14.605 11.534 8.268 1.00 49.78 79 ILE A C 1
ATOM 618 O O . ILE A 1 79 ? 13.611 12.247 8.133 1.00 49.78 79 ILE A O 1
ATOM 622 N N . ASP A 1 80 ? 15.410 11.542 9.336 1.00 46.44 80 ASP A N 1
ATOM 623 C CA . ASP A 1 80 ? 16.022 12.712 9.973 1.00 46.44 80 ASP A CA 1
ATOM 624 C C . ASP A 1 80 ? 15.782 14.030 9.218 1.00 46.44 80 ASP A C 1
ATOM 626 O O . ASP A 1 80 ? 16.161 14.177 8.061 1.00 46.44 80 ASP A O 1
ATOM 630 N N . LEU A 1 81 ? 15.169 15.006 9.890 1.00 46.41 81 LEU A N 1
ATOM 631 C CA . LEU A 1 81 ? 14.811 16.338 9.375 1.00 46.41 81 LEU A CA 1
ATOM 632 C C . LEU A 1 81 ? 16.026 17.247 9.098 1.00 46.41 81 LEU A C 1
ATOM 634 O O . LEU A 1 81 ? 15.987 18.455 9.340 1.00 46.41 81 LEU A O 1
ATOM 638 N N . SER A 1 82 ? 17.095 16.695 8.546 1.00 41.50 82 SER A N 1
ATOM 639 C CA . SER A 1 82 ? 18.259 17.427 8.092 1.00 41.50 82 SER A CA 1
ATOM 640 C C . SER A 1 82 ? 18.463 17.061 6.632 1.00 41.50 82 SER A C 1
ATOM 642 O O . SER A 1 82 ? 18.878 15.953 6.326 1.00 41.50 82 SER A O 1
ATOM 644 N N . SER A 1 83 ? 18.220 18.023 5.744 1.00 42.66 83 SER A N 1
ATOM 645 C CA . SER A 1 83 ? 18.658 18.030 4.345 1.00 42.66 83 SER A CA 1
ATOM 646 C C . SER A 1 83 ? 17.699 17.508 3.238 1.00 42.66 83 SER A C 1
ATOM 648 O O . SER A 1 83 ? 17.604 16.321 2.970 1.00 42.66 83 SER A O 1
ATOM 650 N N . TRP A 1 84 ? 17.181 18.506 2.485 1.00 44.78 84 TRP A N 1
ATOM 651 C CA . TRP A 1 84 ? 16.769 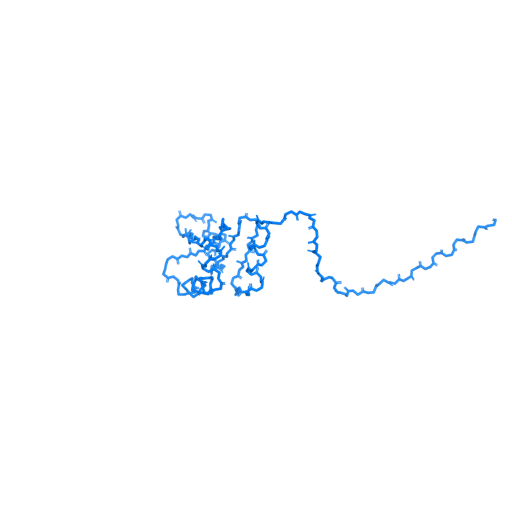18.542 1.055 1.00 44.78 84 TRP A CA 1
ATOM 652 C C . TRP A 1 84 ? 15.269 18.262 0.806 1.00 44.78 84 TRP A C 1
ATOM 654 O O . TRP A 1 84 ? 14.781 17.176 1.069 1.00 44.78 84 TRP A O 1
ATOM 664 N N . GLN A 1 85 ? 14.385 19.208 0.455 1.00 53.03 85 GLN A N 1
ATOM 665 C CA . GLN A 1 85 ? 14.385 20.326 -0.507 1.00 53.03 85 GLN A CA 1
ATOM 666 C C . GLN A 1 85 ? 14.340 19.864 -1.965 1.00 53.03 85 GLN A C 1
ATOM 668 O O . GLN A 1 85 ? 15.375 19.518 -2.511 1.00 53.03 85 GLN A O 1
ATOM 673 N N . ASP A 1 86 ? 13.158 19.955 -2.592 1.00 46.50 86 ASP A N 1
ATOM 674 C CA . ASP A 1 86 ? 13.050 20.173 -4.036 1.00 46.50 86 ASP A CA 1
ATOM 675 C C . ASP A 1 86 ? 11.706 20.818 -4.443 1.00 46.50 86 ASP A C 1
ATOM 677 O O . ASP A 1 86 ? 10.639 20.471 -3.931 1.00 46.50 86 ASP A O 1
ATOM 681 N N . GLY A 1 87 ? 11.781 21.783 -5.365 1.00 43.56 87 GLY A N 1
ATOM 682 C CA . GLY A 1 87 ? 10.726 22.014 -6.356 1.00 43.56 87 GLY A CA 1
ATOM 683 C C . GLY A 1 87 ? 9.536 22.945 -6.071 1.00 43.56 87 GLY A C 1
ATOM 684 O O . GLY A 1 87 ? 8.417 22.588 -6.425 1.00 43.56 87 GLY A O 1
ATOM 685 N N . LYS A 1 88 ? 9.712 24.174 -5.556 1.00 43.84 88 LYS A N 1
ATOM 686 C CA . LYS A 1 88 ? 8.714 25.250 -5.797 1.00 43.84 88 LYS A CA 1
ATOM 687 C C . LYS A 1 88 ? 9.154 26.125 -6.971 1.00 43.84 88 LYS A C 1
ATOM 689 O O . LYS A 1 88 ? 9.911 27.073 -6.786 1.00 43.84 88 LYS A O 1
ATOM 694 N N . SER A 1 89 ? 8.657 25.822 -8.169 1.00 42.97 89 SER A N 1
ATOM 695 C CA . SER A 1 89 ? 8.689 26.746 -9.309 1.00 42.97 89 SER A CA 1
ATOM 696 C C . SER A 1 89 ? 7.404 27.575 -9.384 1.00 42.97 89 SER A C 1
ATOM 698 O O . SER A 1 89 ? 6.315 27.028 -9.239 1.00 42.97 89 SER A O 1
ATOM 700 N N . SER A 1 90 ? 7.574 28.857 -9.748 1.00 42.81 90 SER A N 1
ATOM 701 C CA . SER A 1 90 ? 6.568 29.798 -10.291 1.00 42.81 90 SER A CA 1
ATOM 702 C C . SER A 1 90 ? 5.613 30.474 -9.276 1.00 42.81 90 SER A C 1
ATOM 704 O O . SER A 1 90 ? 5.026 29.803 -8.445 1.00 42.81 90 SER A O 1
ATOM 706 N N . THR A 1 91 ? 5.360 31.795 -9.237 1.00 42.00 91 THR A N 1
ATOM 707 C CA . THR A 1 91 ? 5.593 32.909 -10.180 1.00 42.00 91 THR A CA 1
ATOM 708 C C . THR A 1 91 ? 5.426 34.270 -9.448 1.00 42.00 91 THR A C 1
ATOM 710 O O . THR A 1 91 ? 4.476 34.461 -8.698 1.00 42.00 91 THR A O 1
ATOM 713 N N . THR A 1 92 ? 6.321 35.228 -9.730 1.00 44.62 92 THR A N 1
ATOM 714 C CA . THR A 1 92 ? 6.175 36.707 -9.650 1.00 44.62 92 THR A CA 1
ATOM 715 C C . THR A 1 92 ? 5.881 37.392 -8.303 1.00 44.62 92 THR A C 1
ATOM 717 O O . THR A 1 92 ? 4.757 37.767 -7.977 1.00 44.62 92 THR A O 1
ATOM 720 N N . ALA A 1 93 ? 6.962 37.758 -7.607 1.00 48.41 93 ALA A N 1
ATOM 721 C CA . ALA A 1 93 ? 6.974 38.852 -6.639 1.00 48.41 93 ALA A CA 1
ATOM 722 C C . ALA A 1 93 ? 6.910 40.211 -7.369 1.00 48.41 93 ALA A C 1
ATOM 724 O O . ALA A 1 93 ? 7.897 40.677 -7.945 1.00 48.41 93 ALA A O 1
ATOM 725 N N . ARG A 1 94 ? 5.747 40.874 -7.348 1.00 61.06 94 ARG A N 1
ATOM 726 C CA . ARG A 1 94 ? 5.644 42.295 -7.713 1.00 61.06 94 ARG A CA 1
ATOM 727 C C . ARG A 1 94 ? 6.278 43.136 -6.601 1.00 61.06 94 ARG A C 1
ATOM 729 O O . ARG A 1 94 ? 5.772 43.202 -5.487 1.00 61.06 94 ARG A O 1
ATOM 736 N N . ARG A 1 95 ? 7.393 43.786 -6.936 1.00 61.78 95 ARG A N 1
ATOM 737 C CA . ARG A 1 95 ? 8.061 44.835 -6.154 1.00 61.78 95 ARG A CA 1
ATOM 738 C C . ARG A 1 95 ? 7.065 45.960 -5.832 1.00 61.78 95 ARG A C 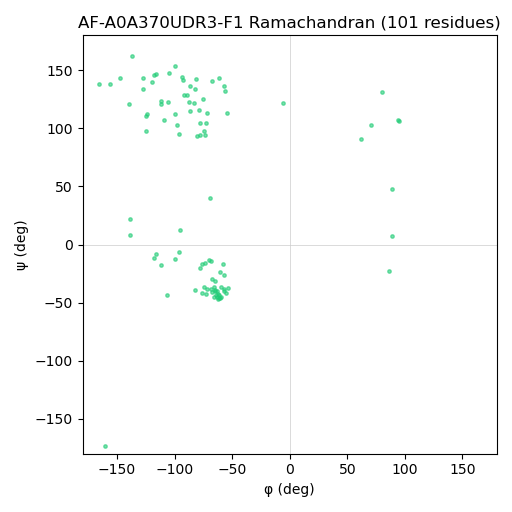1
ATOM 740 O O . ARG A 1 95 ? 6.676 46.697 -6.734 1.00 61.78 95 ARG A O 1
ATOM 747 N N . VAL A 1 96 ? 6.707 46.138 -4.562 1.00 62.47 96 VAL A N 1
ATOM 748 C CA . VAL A 1 96 ? 6.223 47.430 -4.051 1.00 62.47 96 VAL A CA 1
ATOM 749 C C . VAL A 1 96 ? 7.422 48.102 -3.397 1.00 62.47 96 VAL A C 1
ATOM 751 O O . VAL A 1 96 ? 7.869 47.705 -2.324 1.00 62.47 96 VAL A O 1
ATOM 754 N N . LEU A 1 97 ? 8.010 49.071 -4.095 1.00 59.47 97 LEU A N 1
ATOM 755 C CA . LEU A 1 97 ? 9.079 49.902 -3.557 1.00 59.47 97 LEU A CA 1
ATOM 756 C C . LEU A 1 97 ? 8.436 50.995 -2.690 1.00 59.47 97 LEU A C 1
ATOM 758 O O . LEU A 1 97 ? 8.044 52.042 -3.199 1.00 59.47 97 LEU A O 1
ATOM 762 N N . CYS A 1 98 ? 8.314 50.758 -1.385 1.00 45.28 98 CYS A N 1
ATOM 763 C CA . CYS A 1 98 ? 8.046 51.830 -0.429 1.00 45.28 98 CYS A CA 1
ATOM 764 C C . CYS A 1 98 ? 9.334 52.641 -0.231 1.00 45.28 98 CYS A C 1
ATOM 766 O O . CYS A 1 98 ? 10.210 52.253 0.539 1.00 45.28 98 CYS A O 1
ATOM 768 N N . ILE A 1 99 ? 9.462 53.767 -0.933 1.00 59.00 99 ILE A N 1
ATOM 769 C CA . ILE A 1 99 ? 10.456 54.793 -0.606 1.00 59.00 99 ILE A CA 1
ATOM 770 C C . ILE A 1 99 ? 9.956 55.612 0.592 1.00 59.00 99 ILE A C 1
ATOM 772 O O . ILE A 1 99 ? 9.214 56.578 0.448 1.00 59.00 99 ILE A O 1
ATOM 776 N N . SER A 1 100 ? 10.358 55.229 1.803 1.00 50.12 100 SER A N 1
ATOM 777 C CA . SER A 1 100 ? 10.257 56.113 2.968 1.00 50.12 100 SER A CA 1
ATOM 778 C C . SER A 1 100 ? 11.330 57.198 2.876 1.00 50.12 100 SER A C 1
ATOM 780 O O . SER A 1 100 ? 12.463 57.005 3.309 1.00 50.12 100 SER A O 1
ATOM 782 N N . THR A 1 101 ? 10.982 58.362 2.332 1.00 61.53 101 THR A N 1
ATOM 783 C CA . THR A 1 101 ? 11.753 59.592 2.547 1.00 61.53 101 THR A CA 1
ATOM 784 C C . THR A 1 101 ? 11.415 60.152 3.924 1.00 61.53 101 THR A C 1
ATOM 786 O O . THR A 1 101 ? 10.340 60.706 4.135 1.00 61.53 101 THR A O 1
ATOM 789 N N . LYS A 1 102 ? 12.343 59.973 4.866 1.00 61.53 102 LYS A N 1
ATOM 790 C CA . LYS A 1 102 ? 12.371 60.630 6.175 1.00 61.53 102 LYS A CA 1
ATOM 791 C C . LYS A 1 102 ? 13.116 61.960 6.011 1.00 61.53 102 LYS A C 1
ATOM 793 O O . LYS A 1 102 ? 14.264 61.944 5.566 1.00 61.53 102 LYS A O 1
ATOM 798 N N . LYS A 1 103 ? 12.482 63.082 6.344 1.00 53.19 103 LYS A N 1
ATOM 799 C CA . LYS A 1 103 ? 13.152 64.362 6.597 1.00 53.19 103 LYS A CA 1
ATOM 800 C C . LYS A 1 103 ? 12.434 65.083 7.723 1.00 53.19 103 LYS A C 1
ATOM 802 O O . LYS A 1 103 ? 11.189 64.988 7.744 1.00 53.19 103 LYS A O 1
#

InterPro domains:
  IPR008554 Glutaredoxin-like [PF05768] (4-69)
  IPR036249 Thioredoxin-like superfamily [SSF52833] (1-65)

Secondary structure (DSSP, 8-state):
--EEEEEE-TT-HHHHHHHHHHHHHHTTTSEEEEEEGGG-HHHHHHHTTT-SEEE-SS-EEESSPPHHHHHHHHHHTT--S-S--------------------